Protein AF-A0A817HNU8-F1 (afdb_monomer_lite)

Sequence (118 aa):
MTDDIHRRVFIKNIPYEINDDALSEWCSSFGPITNCALKRDRFGNSRGFAFVTFATIDGHDNISQWKKQGYENLCCLRCIQPRDTNFNKKCICRVPKEKLEEGKVVECVHCGCRGCSG

pLDDT: mean 73.26, std 13.67, range [43.53, 92.19]

Secondary structure (DSSP, 8-state):
---HHHHEEEEES--TT--HHHHHHHHHTTS-EEEEEEEE-TTS-EEEEEEEEESSHHHHHHHHT--BTTBEEEEETTTTSTT--BTTBS-GGGS-GGGSPTT-----TTT--S-S--

Foldseek 3Di:
DPPQQLQKWKKALADQPDDQVNVQVVLCVLHAWPDKAFDADPVRTGPRMIMTGHPDSRSLVSVLLDDDDRIDDRDGPQLQDCVRDDPNHSHCLPPPVVNDDPPDQDADPRHRHSHSND

Structure (mmCIF, N/CA/C/O backbone):
data_AF-A0A817HNU8-F1
#
_entry.id   AF-A0A817HNU8-F1
#
loop_
_atom_site.group_PDB
_atom_site.id
_atom_site.type_symbol
_atom_site.label_atom_id
_atom_site.label_alt_id
_atom_site.label_comp_id
_atom_site.label_asym_id
_atom_site.label_entity_id
_atom_site.label_seq_id
_atom_site.pdbx_PDB_ins_code
_atom_site.Cartn_x
_atom_site.Cartn_y
_atom_site.Cartn_z
_atom_site.occupancy
_atom_site.B_iso_or_equiv
_atom_site.auth_seq_id
_atom_site.auth_comp_id
_atom_site.auth_asym_id
_atom_site.auth_atom_id
_atom_site.pdbx_PDB_model_num
ATOM 1 N N . MET A 1 1 ? -20.228 -2.121 -9.086 1.00 43.72 1 MET A N 1
ATOM 2 C CA . MET A 1 1 ? -18.812 -2.474 -9.339 1.00 43.72 1 MET A CA 1
ATOM 3 C C . MET A 1 1 ? -17.935 -1.560 -8.487 1.00 43.72 1 MET A C 1
ATOM 5 O O . MET A 1 1 ? -17.538 -0.505 -8.955 1.00 43.72 1 MET A O 1
ATOM 9 N N . THR A 1 2 ? -17.744 -1.876 -7.204 1.00 49.47 2 THR A N 1
ATOM 10 C CA . THR A 1 2 ? -17.082 -0.985 -6.219 1.00 49.47 2 THR A CA 1
ATOM 11 C C . THR A 1 2 ? -16.395 -1.780 -5.098 1.00 49.47 2 THR A C 1
ATOM 13 O O . THR A 1 2 ? -16.293 -1.303 -3.971 1.00 49.47 2 THR A O 1
ATOM 16 N N . ASP A 1 3 ? -15.956 -3.010 -5.376 1.00 58.78 3 ASP A N 1
ATOM 17 C CA . ASP A 1 3 ? -15.447 -3.927 -4.343 1.00 58.78 3 ASP A CA 1
ATOM 18 C C . ASP A 1 3 ? -13.915 -3.865 -4.180 1.00 58.78 3 ASP A C 1
ATOM 20 O O . ASP A 1 3 ? -13.363 -4.134 -3.116 1.00 58.78 3 ASP A O 1
ATOM 24 N N . ASP A 1 4 ? -13.204 -3.404 -5.210 1.00 66.44 4 ASP A N 1
ATOM 25 C CA . ASP A 1 4 ? -11.739 -3.363 -5.234 1.00 66.44 4 ASP A CA 1
ATOM 26 C C . ASP A 1 4 ? -11.149 -2.389 -4.208 1.00 66.44 4 ASP A C 1
ATOM 28 O O . ASP A 1 4 ? -9.995 -2.520 -3.823 1.00 66.44 4 ASP A O 1
ATOM 32 N N . ILE A 1 5 ? -11.926 -1.416 -3.725 1.00 68.12 5 ILE A N 1
ATOM 33 C CA . ILE A 1 5 ? -11.440 -0.403 -2.778 1.00 68.12 5 ILE A CA 1
ATOM 34 C C . ILE A 1 5 ? -11.138 -1.024 -1.406 1.00 68.12 5 ILE A C 1
ATOM 36 O O . ILE A 1 5 ? -10.196 -0.587 -0.750 1.00 68.12 5 ILE A O 1
ATOM 40 N N . HIS A 1 6 ? -11.907 -2.035 -0.982 1.00 71.12 6 HIS A N 1
ATOM 41 C CA . HIS A 1 6 ? -11.716 -2.709 0.311 1.00 71.12 6 HIS A CA 1
ATOM 42 C C . HIS A 1 6 ? -10.685 -3.840 0.246 1.00 71.12 6 HIS A C 1
ATOM 44 O O . HIS A 1 6 ? -10.171 -4.259 1.274 1.00 71.12 6 HIS A O 1
ATOM 50 N N . ARG A 1 7 ? -10.351 -4.310 -0.960 1.00 83.19 7 ARG A N 1
ATOM 51 C CA . ARG A 1 7 ? -9.317 -5.330 -1.186 1.00 83.19 7 ARG A CA 1
ATOM 52 C C . ARG A 1 7 ? -7.981 -4.740 -1.634 1.00 83.19 7 ARG A C 1
ATOM 54 O O . ARG A 1 7 ? -7.016 -5.473 -1.831 1.00 83.19 7 ARG A O 1
ATOM 61 N N . ARG A 1 8 ? -7.903 -3.418 -1.814 1.00 83.62 8 ARG A N 1
ATOM 62 C CA . ARG A 1 8 ? -6.720 -2.729 -2.334 1.00 83.62 8 ARG A CA 1
ATOM 63 C C . ARG A 1 8 ? -5.980 -1.959 -1.255 1.00 83.62 8 ARG A C 1
ATOM 65 O O . ARG A 1 8 ? -6.497 -0.998 -0.688 1.00 83.62 8 ARG A O 1
ATOM 72 N N . VAL A 1 9 ? -4.724 -2.336 -1.055 1.00 80.69 9 VAL A N 1
ATOM 73 C CA . VAL A 1 9 ? -3.795 -1.700 -0.129 1.00 80.69 9 VAL A CA 1
ATOM 74 C C . VAL A 1 9 ? -2.821 -0.796 -0.884 1.00 80.69 9 VAL A C 1
ATOM 76 O O . VAL A 1 9 ? -2.401 -1.069 -2.015 1.00 80.69 9 VAL A O 1
ATOM 79 N N . PHE A 1 10 ? -2.471 0.317 -0.254 1.00 82.94 10 PHE A N 1
ATOM 80 C CA . PHE A 1 10 ? -1.357 1.157 -0.663 1.00 82.94 10 PHE A CA 1
ATOM 81 C C . PHE A 1 10 ? -0.146 0.836 0.201 1.00 82.94 10 PHE A C 1
ATOM 83 O O . PHE A 1 10 ? -0.264 0.793 1.420 1.00 82.94 10 PHE A O 1
ATOM 90 N N . ILE A 1 11 ? 1.009 0.650 -0.427 1.00 82.25 11 ILE A N 1
ATOM 91 C CA . ILE A 1 11 ? 2.268 0.331 0.245 1.00 82.25 11 ILE A CA 1
ATOM 92 C C . ILE A 1 11 ? 3.256 1.444 -0.080 1.00 82.25 11 ILE A C 1
ATOM 94 O O . ILE A 1 11 ? 3.444 1.770 -1.253 1.00 82.25 11 ILE A O 1
ATOM 98 N N . LYS A 1 12 ? 3.883 2.046 0.931 1.00 80.19 12 LYS A N 1
ATOM 99 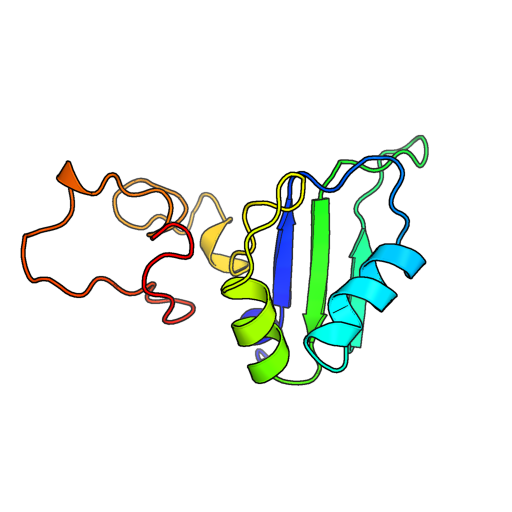C CA . LYS A 1 12 ? 4.864 3.126 0.768 1.00 80.19 12 LYS A CA 1
ATOM 100 C C . LYS A 1 12 ? 6.200 2.737 1.391 1.00 80.19 12 LYS A C 1
ATOM 102 O O . LYS A 1 12 ? 6.289 1.839 2.218 1.00 80.19 12 LYS A O 1
ATOM 107 N N . ASN A 1 13 ? 7.224 3.491 1.023 1.00 80.19 13 ASN A N 1
ATOM 108 C CA . ASN A 1 13 ? 8.590 3.338 1.492 1.00 80.19 13 ASN A CA 1
ATOM 109 C C . ASN A 1 13 ? 9.247 2.033 1.031 1.00 80.19 13 ASN A C 1
ATOM 111 O O . ASN A 1 13 ? 10.224 1.617 1.633 1.00 80.19 13 ASN A O 1
ATOM 115 N N . ILE A 1 14 ? 8.724 1.430 -0.045 1.00 84.62 14 ILE A N 1
ATOM 116 C CA . ILE A 1 14 ? 9.268 0.202 -0.630 1.00 84.62 14 ILE A CA 1
ATOM 117 C C . ILE A 1 14 ? 10.719 0.468 -1.064 1.00 84.62 14 ILE A C 1
ATOM 119 O O . ILE A 1 14 ? 10.954 1.480 -1.738 1.00 84.62 14 ILE A O 1
ATOM 123 N N . PRO A 1 15 ? 11.677 -0.416 -0.735 1.00 83.56 15 PRO A N 1
ATOM 124 C CA . PRO A 1 15 ? 13.064 -0.266 -1.150 1.00 83.56 15 PRO A CA 1
ATOM 125 C C . PRO A 1 15 ? 13.176 -0.221 -2.677 1.00 83.56 15 PRO A C 1
ATOM 127 O O . PRO A 1 15 ? 12.495 -0.965 -3.381 1.00 83.56 15 PRO A O 1
ATOM 130 N N . TYR A 1 16 ? 14.047 0.638 -3.209 1.00 85.12 16 TYR A N 1
ATOM 131 C CA . TYR A 1 16 ? 14.185 0.829 -4.660 1.00 85.12 16 TYR A CA 1
ATOM 132 C C . TYR A 1 16 ? 14.689 -0.417 -5.409 1.00 85.12 16 TYR A C 1
ATOM 134 O O . TYR A 1 16 ? 14.492 -0.513 -6.616 1.00 85.12 16 TYR A O 1
ATOM 142 N N . GLU A 1 17 ? 15.308 -1.358 -4.694 1.00 84.81 17 GLU A N 1
ATOM 143 C CA . GLU A 1 17 ? 15.755 -2.665 -5.196 1.00 84.81 17 GLU A CA 1
ATOM 144 C C . GLU A 1 17 ? 14.602 -3.643 -5.484 1.00 84.81 17 GLU A C 1
ATOM 146 O O . GLU A 1 17 ? 14.774 -4.600 -6.237 1.00 84.81 17 GLU A O 1
ATOM 151 N N . ILE A 1 18 ? 13.418 -3.406 -4.910 1.00 85.88 18 ILE A N 1
ATOM 152 C CA . ILE A 1 18 ? 12.267 -4.296 -5.051 1.00 85.88 18 ILE A CA 1
ATOM 153 C C . ILE A 1 18 ? 11.545 -4.013 -6.365 1.00 85.88 18 ILE A C 1
ATOM 155 O O . ILE A 1 18 ? 11.167 -2.879 -6.668 1.00 85.88 18 ILE A O 1
ATOM 159 N N . ASN A 1 19 ? 11.309 -5.083 -7.121 1.00 87.12 19 ASN A N 1
ATOM 160 C CA . ASN A 1 19 ? 10.545 -5.069 -8.361 1.00 87.12 19 ASN A CA 1
ATOM 161 C C . ASN A 1 19 ? 9.120 -5.593 -8.154 1.00 87.12 19 ASN A C 1
ATOM 163 O O . ASN A 1 19 ? 8.785 -6.123 -7.097 1.00 87.12 19 ASN A O 1
ATOM 167 N N . ASP A 1 20 ? 8.285 -5.447 -9.183 1.00 86.69 20 ASP A N 1
ATOM 168 C CA . ASP A 1 20 ? 6.883 -5.871 -9.180 1.00 86.69 20 ASP A CA 1
ATOM 169 C C . ASP A 1 20 ? 6.715 -7.355 -8.812 1.00 86.69 20 ASP A C 1
ATOM 171 O O . ASP A 1 20 ? 5.824 -7.686 -8.034 1.00 86.69 20 ASP A O 1
ATOM 175 N N . ASP A 1 21 ? 7.606 -8.217 -9.311 1.00 89.12 21 ASP A N 1
ATOM 176 C CA . ASP A 1 21 ? 7.608 -9.660 -9.047 1.00 89.12 21 ASP A CA 1
ATOM 177 C C . ASP A 1 21 ? 7.900 -9.976 -7.571 1.00 89.12 21 ASP A C 1
ATOM 179 O O . ASP A 1 21 ? 7.058 -10.546 -6.884 1.00 89.12 21 ASP A O 1
ATOM 183 N N . ALA A 1 22 ? 9.014 -9.463 -7.037 1.00 88.81 22 ALA A N 1
ATOM 184 C CA . ALA A 1 22 ? 9.375 -9.613 -5.625 1.00 88.81 22 ALA A CA 1
ATOM 185 C C . ALA A 1 22 ? 8.310 -9.030 -4.678 1.00 88.81 22 ALA A C 1
ATOM 187 O O . ALA A 1 22 ? 8.012 -9.603 -3.630 1.00 88.81 22 ALA A O 1
ATOM 188 N N . LEU A 1 23 ? 7.707 -7.894 -5.046 1.00 88.12 23 LEU A N 1
ATOM 189 C CA . LEU A 1 23 ? 6.613 -7.306 -4.279 1.00 88.12 23 LEU A CA 1
ATOM 190 C C . LEU A 1 23 ? 5.362 -8.191 -4.316 1.00 88.12 23 LEU A C 1
ATOM 192 O O . LEU A 1 23 ? 4.706 -8.354 -3.288 1.00 88.12 23 LEU A O 1
ATOM 196 N N . SER A 1 24 ? 5.023 -8.737 -5.486 1.00 89.81 24 SER A N 1
ATOM 197 C CA . SER A 1 24 ? 3.883 -9.633 -5.673 1.00 89.81 24 SER A CA 1
ATOM 198 C C . SER A 1 24 ? 4.073 -10.940 -4.908 1.00 89.81 24 SER A C 1
ATOM 200 O O . SER A 1 24 ? 3.156 -11.380 -4.221 1.00 89.81 24 SER A O 1
ATOM 202 N N . GLU A 1 25 ? 5.261 -11.538 -4.962 1.00 89.94 25 GLU A N 1
ATOM 203 C CA . GLU A 1 25 ? 5.594 -12.748 -4.210 1.00 89.94 25 GLU A CA 1
ATOM 204 C C . GLU A 1 25 ? 5.474 -12.505 -2.703 1.00 89.94 25 GLU A C 1
ATOM 206 O O . GLU A 1 25 ? 4.764 -13.231 -2.004 1.00 89.94 25 GLU A O 1
ATOM 211 N N . TRP A 1 26 ? 6.066 -11.413 -2.209 1.00 87.56 26 TRP A N 1
ATOM 212 C CA . TRP A 1 26 ? 5.960 -11.040 -0.801 1.00 87.56 26 TRP A CA 1
ATOM 213 C C . TRP A 1 26 ? 4.505 -10.802 -0.374 1.00 87.56 26 TRP A C 1
ATOM 215 O O . TRP A 1 26 ? 4.065 -11.318 0.654 1.00 87.56 26 TRP A O 1
ATOM 225 N N . CYS A 1 27 ? 3.728 -10.071 -1.177 1.00 87.88 27 CYS A N 1
ATOM 226 C CA . CYS A 1 27 ? 2.316 -9.831 -0.894 1.00 87.88 27 CYS A CA 1
ATOM 227 C C . CYS A 1 27 ? 1.486 -11.131 -0.954 1.00 87.88 27 CYS A C 1
ATOM 229 O O . CYS A 1 27 ? 0.512 -11.259 -0.216 1.00 87.88 27 CYS A O 1
ATOM 231 N N . SER A 1 28 ? 1.879 -12.111 -1.776 1.00 89.00 28 SER A N 1
ATOM 232 C CA . SER A 1 28 ? 1.146 -13.374 -1.945 1.00 89.00 28 SER A CA 1
ATOM 233 C C . SER A 1 28 ? 1.196 -14.241 -0.688 1.00 89.00 28 SER A C 1
ATOM 235 O O . SER A 1 28 ? 0.311 -15.065 -0.474 1.00 89.00 28 SER A O 1
ATOM 237 N N . SER A 1 29 ? 2.177 -13.998 0.188 1.00 88.81 29 SER A N 1
ATOM 238 C CA . SER A 1 29 ? 2.264 -14.603 1.521 1.00 88.81 29 SER A CA 1
ATOM 239 C C . SER A 1 29 ? 1.076 -14.238 2.427 1.00 88.81 29 SER A C 1
ATOM 241 O O . SER A 1 29 ? 0.713 -15.013 3.306 1.00 88.81 29 SER A O 1
ATOM 243 N N . PHE A 1 30 ? 0.443 -13.081 2.197 1.00 86.19 30 PHE A N 1
ATOM 244 C CA . PHE A 1 30 ? -0.715 -12.614 2.969 1.00 86.19 30 PHE A CA 1
ATOM 245 C C . PHE A 1 30 ? -2.052 -13.042 2.362 1.00 86.19 30 PHE A C 1
ATOM 247 O O . PHE A 1 30 ? -3.063 -13.065 3.062 1.00 86.19 30 PHE A O 1
ATOM 254 N N . GLY A 1 31 ? -2.073 -13.366 1.069 1.00 89.06 31 GLY A N 1
ATOM 255 C CA . GLY A 1 31 ? -3.255 -13.847 0.369 1.00 89.06 31 GLY A CA 1
ATOM 256 C C . GLY A 1 31 ? -3.139 -13.724 -1.152 1.00 89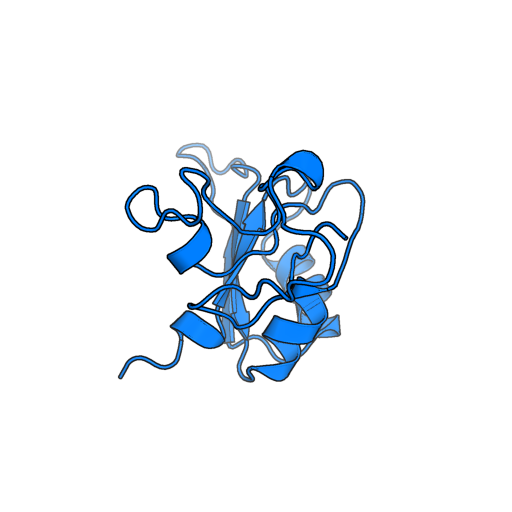.06 31 GLY A C 1
ATOM 257 O O . GLY A 1 31 ? -2.254 -13.034 -1.657 1.00 89.06 31 GLY A O 1
ATOM 258 N N . PRO A 1 32 ? -4.054 -14.359 -1.904 1.00 90.75 32 PRO A N 1
ATOM 259 C CA . PRO A 1 32 ? -4.052 -14.304 -3.362 1.00 90.75 32 PRO A CA 1
ATOM 260 C C . PRO A 1 32 ? -4.222 -12.864 -3.862 1.00 90.75 32 PRO A C 1
ATOM 262 O O . PRO A 1 32 ? -5.149 -12.160 -3.457 1.00 90.75 32 PRO A O 1
ATOM 265 N N . ILE A 1 33 ? -3.343 -12.434 -4.769 1.00 92.19 33 ILE A N 1
ATOM 266 C CA . ILE A 1 33 ? -3.344 -11.090 -5.358 1.00 92.19 33 ILE A CA 1
ATOM 267 C C . ILE A 1 33 ? -4.002 -11.133 -6.733 1.00 92.19 33 ILE A C 1
ATOM 269 O O . ILE A 1 33 ? -3.704 -11.994 -7.554 1.00 92.19 33 ILE A O 1
ATOM 273 N N . THR A 1 34 ? -4.873 -10.169 -7.010 1.00 90.94 34 THR A N 1
ATOM 274 C CA . THR A 1 34 ? -5.467 -9.965 -8.339 1.00 90.94 34 THR A CA 1
ATOM 275 C C . THR A 1 34 ? -4.683 -8.948 -9.161 1.00 90.94 34 THR A C 1
ATOM 277 O O . THR A 1 34 ? -4.629 -9.049 -10.381 1.00 90.94 34 THR A O 1
ATOM 280 N N . ASN A 1 35 ? -4.090 -7.942 -8.514 1.00 89.38 35 ASN A N 1
ATOM 281 C CA . ASN A 1 35 ? -3.313 -6.920 -9.205 1.00 89.38 35 ASN A CA 1
ATOM 282 C C . ASN A 1 35 ? -2.195 -6.364 -8.316 1.00 89.38 35 ASN A C 1
ATOM 284 O O . ASN A 1 35 ? -2.455 -5.979 -7.178 1.00 89.38 35 ASN A O 1
ATOM 288 N N . CYS A 1 36 ? -0.983 -6.243 -8.847 1.00 89.56 36 CYS A N 1
ATOM 289 C CA . CYS A 1 36 ? 0.153 -5.598 -8.193 1.00 89.56 36 CYS A CA 1
ATOM 290 C C . CYS A 1 36 ? 0.711 -4.532 -9.138 1.00 89.56 36 CYS A C 1
ATOM 292 O O . CYS A 1 36 ? 0.991 -4.815 -10.298 1.00 89.56 36 CYS A O 1
ATOM 294 N N . ALA A 1 37 ? 0.837 -3.294 -8.663 1.00 88.75 37 ALA A N 1
ATOM 295 C CA . ALA A 1 37 ? 1.338 -2.190 -9.471 1.00 88.75 37 ALA A CA 1
ATOM 296 C C . ALA A 1 37 ? 2.341 -1.346 -8.680 1.00 88.75 37 ALA A C 1
ATOM 298 O O . ALA A 1 37 ? 1.940 -0.422 -7.955 1.00 88.75 37 ALA A O 1
ATOM 299 N N . LEU A 1 38 ? 3.638 -1.620 -8.857 1.00 90.31 38 LEU A N 1
ATOM 300 C CA . LEU A 1 38 ? 4.706 -0.753 -8.368 1.00 90.31 38 LEU A CA 1
ATOM 301 C C . LEU A 1 38 ? 4.743 0.512 -9.226 1.00 90.31 38 LEU A C 1
ATOM 303 O O . LEU A 1 38 ? 4.761 0.468 -10.458 1.00 90.31 38 LEU A O 1
ATOM 307 N N . LYS A 1 39 ? 4.719 1.684 -8.593 1.00 89.94 39 LYS A N 1
ATOM 308 C CA . LYS A 1 39 ? 4.796 2.937 -9.341 1.00 89.94 39 LYS A CA 1
ATOM 309 C C . LYS A 1 39 ? 6.244 3.284 -9.618 1.00 89.94 39 LYS A C 1
ATOM 311 O O . LYS A 1 39 ? 7.048 3.412 -8.700 1.00 89.94 39 LYS A O 1
ATOM 316 N N . ARG A 1 40 ? 6.538 3.473 -10.900 1.00 90.00 40 ARG A N 1
ATOM 317 C CA . ARG A 1 40 ? 7.847 3.850 -11.426 1.00 90.00 40 ARG A CA 1
ATOM 318 C C . ARG A 1 40 ? 7.796 5.263 -12.008 1.00 90.00 40 ARG A C 1
ATOM 320 O O . ARG A 1 40 ? 6.724 5.769 -12.343 1.00 90.00 40 ARG A O 1
ATOM 327 N N . ASP A 1 41 ? 8.942 5.923 -12.038 1.00 87.50 41 ASP A N 1
ATOM 328 C CA . ASP A 1 41 ? 9.132 7.222 -12.675 1.00 87.50 41 ASP A CA 1
ATOM 329 C C . ASP A 1 41 ? 9.309 7.069 -14.201 1.00 87.50 41 ASP A C 1
ATOM 331 O O . ASP A 1 41 ? 9.413 5.953 -14.712 1.00 87.50 41 ASP A O 1
ATOM 335 N N . ARG A 1 42 ? 9.382 8.180 -14.944 1.00 88.50 42 ARG A N 1
ATOM 336 C CA . ARG A 1 42 ? 9.628 8.205 -16.403 1.00 88.50 42 ARG A CA 1
ATOM 337 C C . ARG A 1 42 ? 10.933 7.516 -16.820 1.00 88.50 42 ARG A C 1
ATOM 339 O O . ARG A 1 42 ? 11.059 7.114 -17.969 1.00 88.50 42 ARG A O 1
ATOM 346 N N . PHE A 1 43 ? 11.881 7.372 -15.898 1.00 85.62 43 PHE A N 1
ATOM 347 C CA . PHE A 1 43 ? 13.142 6.656 -16.111 1.00 85.62 43 PHE A CA 1
ATOM 348 C C . PHE A 1 43 ? 13.088 5.167 -15.713 1.00 85.62 43 PHE A C 1
ATOM 350 O O . PHE A 1 43 ? 14.117 4.505 -15.713 1.00 85.62 43 PHE A O 1
ATOM 357 N N . GLY A 1 44 ? 11.922 4.634 -15.323 1.00 82.69 44 GLY A N 1
ATOM 358 C CA . GLY A 1 44 ? 11.756 3.232 -14.903 1.00 82.69 44 GLY A CA 1
ATOM 359 C C . GLY A 1 44 ? 12.141 2.936 -13.445 1.00 82.69 44 GLY A C 1
ATOM 360 O O . GLY A 1 44 ? 11.881 1.837 -12.945 1.00 82.69 44 GLY A O 1
ATOM 361 N N . ASN A 1 45 ? 12.690 3.925 -12.735 1.00 84.69 45 ASN A N 1
ATOM 362 C CA . ASN A 1 45 ? 13.056 3.820 -11.322 1.00 84.69 45 ASN A CA 1
ATOM 363 C C . ASN A 1 45 ? 11.816 3.713 -10.431 1.00 84.69 45 ASN A C 1
ATOM 365 O O . ASN A 1 45 ? 10.847 4.447 -10.634 1.00 84.69 45 ASN A O 1
ATOM 369 N N . SER A 1 46 ? 11.848 2.840 -9.422 1.00 86.69 46 SER A N 1
ATOM 370 C CA . SER A 1 46 ? 10.771 2.745 -8.430 1.00 86.69 46 SER A CA 1
ATOM 371 C C . SER A 1 46 ? 10.572 4.094 -7.732 1.00 86.69 46 SER A C 1
ATOM 373 O O . SER A 1 46 ? 11.530 4.782 -7.397 1.00 86.69 46 SER A O 1
ATOM 375 N N . ARG A 1 47 ? 9.320 4.496 -7.504 1.00 85.31 47 ARG A N 1
ATOM 376 C CA . ARG A 1 47 ? 8.979 5.687 -6.706 1.00 85.31 47 ARG A CA 1
ATOM 377 C C . ARG A 1 47 ? 8.850 5.364 -5.215 1.00 85.31 47 ARG A C 1
ATOM 379 O O . ARG A 1 47 ? 8.432 6.225 -4.443 1.00 85.31 47 ARG A O 1
ATOM 386 N N . GLY A 1 48 ? 9.144 4.122 -4.825 1.00 84.75 48 GLY A N 1
ATOM 387 C CA . GLY A 1 48 ? 9.041 3.646 -3.448 1.00 84.75 48 GLY A CA 1
ATOM 388 C C . GLY A 1 48 ? 7.601 3.482 -2.961 1.00 84.75 48 GLY A C 1
ATOM 389 O O . GLY A 1 48 ? 7.343 3.549 -1.759 1.00 84.75 48 GLY A O 1
ATOM 390 N N . PHE A 1 49 ? 6.634 3.316 -3.870 1.00 87.25 49 PHE A N 1
ATOM 391 C CA . PHE A 1 49 ? 5.256 3.000 -3.502 1.00 87.25 49 PHE A CA 1
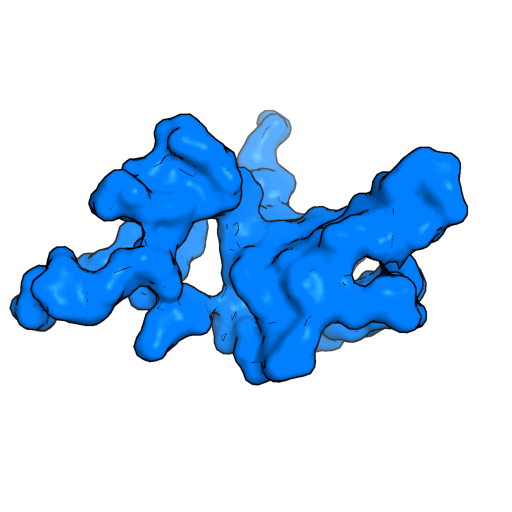ATOM 392 C C . PHE A 1 49 ? 4.548 2.138 -4.545 1.00 87.25 49 PHE A C 1
ATOM 394 O O . PHE A 1 49 ? 4.839 2.208 -5.740 1.00 87.25 49 PHE A O 1
ATOM 401 N N . ALA A 1 50 ? 3.578 1.357 -4.084 1.00 89.00 50 ALA A N 1
ATOM 402 C CA . ALA A 1 50 ? 2.815 0.432 -4.900 1.00 89.00 50 ALA A CA 1
ATOM 403 C C . ALA A 1 50 ? 1.348 0.384 -4.485 1.00 89.00 50 ALA A C 1
ATOM 405 O O . ALA A 1 50 ? 0.969 0.762 -3.374 1.00 89.00 50 ALA A O 1
ATOM 406 N N . PHE A 1 51 ? 0.528 -0.121 -5.398 1.00 88.44 51 PHE A N 1
ATOM 407 C CA . PHE A 1 51 ? -0.854 -0.475 -5.127 1.00 88.44 51 PHE A CA 1
ATOM 408 C C . PHE A 1 51 ? -1.049 -1.961 -5.374 1.00 88.44 51 PHE A C 1
ATOM 410 O O . PHE A 1 51 ? -0.806 -2.426 -6.485 1.00 88.44 51 PHE A O 1
ATOM 417 N N . VAL A 1 52 ? -1.536 -2.672 -4.364 1.00 88.75 52 VAL A N 1
ATOM 418 C CA . VAL A 1 52 ? -1.766 -4.116 -4.435 1.00 88.75 52 VAL A CA 1
ATOM 419 C C . VAL A 1 52 ? -3.231 -4.389 -4.137 1.00 88.75 52 VAL A C 1
ATOM 421 O O . VAL A 1 52 ? -3.778 -3.848 -3.184 1.00 88.75 52 VAL A O 1
ATOM 424 N N . THR A 1 53 ? -3.887 -5.167 -4.989 1.00 88.62 53 THR A N 1
ATOM 425 C CA . THR A 1 53 ? -5.294 -5.559 -4.869 1.00 88.62 53 THR A CA 1
ATOM 426 C C . THR A 1 53 ? -5.355 -7.052 -4.639 1.00 88.62 53 THR A C 1
ATOM 428 O O . THR A 1 53 ? -4.943 -7.822 -5.505 1.00 88.62 53 THR A O 1
ATOM 431 N N . PHE A 1 54 ? -5.873 -7.450 -3.489 1.00 89.69 54 PHE A N 1
ATOM 432 C CA . PHE A 1 54 ? -6.084 -8.841 -3.133 1.00 89.69 54 PHE A CA 1
ATOM 433 C C . PHE A 1 54 ? -7.375 -9.373 -3.757 1.00 89.69 54 PHE A C 1
ATOM 435 O O . PHE A 1 54 ? -8.321 -8.628 -4.014 1.00 89.69 54 PHE A O 1
ATOM 442 N N . ALA A 1 55 ? -7.432 -10.681 -3.985 1.00 89.69 55 ALA A N 1
ATOM 443 C CA . ALA A 1 55 ? -8.657 -11.349 -4.399 1.00 89.69 55 ALA A CA 1
ATOM 444 C C . ALA A 1 55 ? -9.682 -11.366 -3.254 1.00 89.69 55 ALA A C 1
ATOM 446 O O . ALA A 1 55 ? -10.882 -11.271 -3.503 1.00 89.69 55 ALA A O 1
ATOM 447 N N . THR A 1 56 ? -9.203 -11.396 -2.008 1.00 85.94 56 THR A N 1
ATOM 448 C CA . THR A 1 56 ? -9.999 -11.485 -0.776 1.00 85.94 56 THR A CA 1
ATOM 449 C C . THR A 1 56 ? -9.707 -10.324 0.171 1.00 85.94 56 THR A C 1
ATOM 451 O O . THR A 1 56 ? -8.575 -9.846 0.226 1.00 85.94 56 THR A O 1
ATOM 454 N N . ILE A 1 57 ? -10.692 -9.926 0.981 1.00 81.50 57 ILE A N 1
ATOM 455 C CA . ILE A 1 57 ? -10.500 -8.920 2.042 1.00 81.50 57 ILE A CA 1
ATOM 456 C C . ILE A 1 57 ? -9.523 -9.386 3.134 1.00 81.50 57 ILE A C 1
ATOM 458 O O . ILE A 1 57 ? -8.820 -8.562 3.707 1.00 81.50 57 ILE A O 1
ATOM 462 N N . ASP A 1 58 ? -9.424 -10.698 3.356 1.00 83.56 58 ASP A N 1
ATOM 463 C CA . ASP A 1 58 ? -8.528 -11.303 4.347 1.00 83.56 58 ASP A CA 1
ATOM 464 C C . ASP A 1 58 ? -7.057 -10.946 4.082 1.00 83.56 58 ASP A C 1
ATOM 466 O O . ASP A 1 58 ? -6.382 -10.386 4.939 1.00 83.56 58 ASP A O 1
ATOM 470 N N . GLY A 1 59 ? -6.597 -11.109 2.835 1.00 82.56 59 GLY A N 1
ATOM 471 C CA . GLY A 1 59 ? -5.245 -10.703 2.439 1.00 82.56 59 GLY A CA 1
ATOM 472 C C . GLY A 1 59 ? -4.963 -9.208 2.616 1.00 82.56 59 GLY A C 1
ATOM 473 O O . GLY A 1 59 ? -3.851 -8.834 2.988 1.00 82.56 59 GLY A O 1
ATOM 474 N N . HIS A 1 60 ? -5.977 -8.354 2.434 1.00 81.44 60 HIS A N 1
ATOM 475 C CA . HIS A 1 60 ? -5.868 -6.933 2.765 1.00 81.44 60 HIS A CA 1
ATOM 476 C C . HIS A 1 60 ? -5.738 -6.704 4.283 1.00 81.44 60 HIS A C 1
ATOM 478 O O . HIS A 1 60 ? -4.947 -5.851 4.689 1.00 81.44 60 HIS A O 1
ATOM 484 N N . ASP A 1 61 ? -6.489 -7.417 5.127 1.00 76.50 61 ASP A N 1
ATOM 485 C CA . ASP A 1 61 ? -6.396 -7.275 6.588 1.00 76.50 61 ASP A CA 1
ATOM 486 C C . ASP A 1 61 ? -5.034 -7.757 7.109 1.00 76.50 61 ASP A C 1
ATOM 488 O O . ASP A 1 61 ? -4.327 -7.001 7.779 1.00 76.50 61 ASP A O 1
ATOM 492 N N . ASN A 1 62 ? -4.600 -8.943 6.673 1.00 82.50 62 ASN A N 1
ATOM 493 C CA . ASN A 1 62 ? -3.330 -9.559 7.062 1.00 82.50 62 ASN A CA 1
ATOM 494 C C . ASN A 1 62 ? -2.132 -8.645 6.774 1.00 82.50 62 ASN A C 1
ATOM 496 O O . ASN A 1 62 ? -1.285 -8.419 7.641 1.00 82.50 62 ASN A O 1
ATOM 500 N N . ILE A 1 63 ? -2.064 -8.070 5.567 1.00 79.44 63 ILE A N 1
ATOM 501 C CA . ILE A 1 63 ? -0.973 -7.153 5.217 1.00 79.44 63 ILE A CA 1
ATOM 502 C C . ILE A 1 63 ? -1.103 -5.809 5.946 1.00 79.44 63 ILE A C 1
ATOM 504 O O . ILE A 1 63 ? -0.095 -5.206 6.301 1.00 79.44 63 ILE A O 1
ATOM 508 N N . SER A 1 64 ? -2.321 -5.334 6.221 1.00 71.12 64 SER A N 1
ATOM 509 C CA . SER A 1 64 ? -2.547 -4.056 6.916 1.00 71.12 64 SER A CA 1
ATOM 510 C C . SER A 1 64 ? -2.080 -4.075 8.373 1.00 71.12 64 SER A C 1
ATOM 512 O O . SER A 1 64 ? -1.761 -3.023 8.932 1.00 71.12 64 SER A O 1
ATOM 514 N N . GLN A 1 65 ? -2.019 -5.257 8.987 1.00 68.81 65 GLN A N 1
ATOM 515 C CA . GLN A 1 65 ? -1.503 -5.455 10.342 1.00 68.81 65 GLN A CA 1
ATOM 516 C C . GLN A 1 65 ? 0.030 -5.547 10.396 1.00 68.81 65 GLN A C 1
ATOM 518 O O . GLN A 1 65 ? 0.626 -5.458 11.474 1.00 68.81 65 GLN A O 1
ATOM 523 N N . TRP A 1 66 ? 0.689 -5.717 9.249 1.00 67.38 66 TRP A N 1
ATOM 524 C CA . TRP A 1 66 ? 2.107 -6.027 9.198 1.00 67.38 66 TRP A CA 1
ATOM 525 C C . TRP A 1 66 ? 3.005 -4.791 9.349 1.00 67.38 66 TRP A C 1
ATOM 527 O O . TRP A 1 66 ? 2.716 -3.706 8.8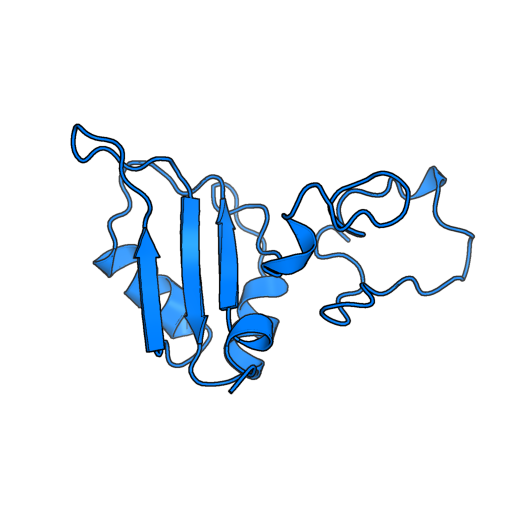43 1.00 67.38 66 TRP A O 1
ATOM 537 N N . LYS A 1 67 ? 4.135 -4.959 10.048 1.00 61.16 67 LYS A N 1
ATOM 538 C CA . LYS A 1 67 ? 5.114 -3.897 10.331 1.00 61.16 67 LYS A CA 1
ATOM 539 C C . LYS A 1 67 ? 6.536 -4.408 10.091 1.00 61.16 67 LYS A C 1
ATOM 541 O O . LYS A 1 67 ? 7.069 -5.140 10.920 1.00 61.16 67 LYS A O 1
ATOM 546 N N . LYS A 1 68 ? 7.185 -3.979 9.006 1.00 57.44 68 LYS A N 1
ATOM 547 C CA . LYS A 1 68 ? 8.634 -4.163 8.802 1.00 57.44 68 LYS A CA 1
ATOM 548 C C . LYS A 1 68 ? 9.274 -2.854 8.391 1.00 57.44 68 LYS A C 1
ATOM 550 O O . LYS A 1 68 ? 8.709 -2.069 7.632 1.00 57.44 68 LYS A O 1
ATOM 555 N N . GLN A 1 69 ? 10.489 -2.643 8.872 1.00 55.88 69 GLN A N 1
ATOM 556 C CA . GLN A 1 69 ? 11.321 -1.530 8.446 1.00 55.88 69 GLN A CA 1
ATOM 557 C C . GLN A 1 69 ? 11.555 -1.606 6.926 1.00 55.88 69 GLN A C 1
ATOM 559 O O . GLN A 1 69 ? 11.933 -2.657 6.408 1.00 55.88 69 GLN A O 1
ATOM 564 N N . GLY A 1 70 ? 11.270 -0.513 6.213 1.00 57.97 70 GLY A N 1
ATOM 565 C CA . GLY A 1 70 ? 11.296 -0.463 4.744 1.00 57.97 70 GLY A CA 1
ATOM 566 C C . GLY A 1 70 ? 9.967 -0.802 4.052 1.00 57.97 70 GLY A C 1
ATOM 567 O O . GLY A 1 70 ? 9.905 -0.784 2.836 1.00 57.97 70 GLY A O 1
ATOM 568 N N . TYR A 1 71 ? 8.888 -1.093 4.781 1.00 56.59 71 TYR A N 1
ATOM 569 C CA . TYR A 1 71 ? 7.542 -1.241 4.214 1.00 56.59 71 TYR A CA 1
ATOM 570 C C . TYR A 1 71 ? 6.546 -0.562 5.155 1.00 56.59 71 TYR A C 1
ATOM 572 O O . TYR A 1 71 ? 6.177 -1.097 6.198 1.00 56.59 71 TYR A O 1
ATOM 580 N N . GLU A 1 72 ? 6.132 0.657 4.814 1.00 64.62 72 GLU A N 1
ATOM 581 C CA . GLU A 1 72 ? 5.355 1.527 5.698 1.00 64.62 72 GLU A CA 1
ATOM 582 C C . GLU A 1 72 ? 4.075 2.045 5.029 1.00 64.62 72 GLU A C 1
ATOM 584 O O . GLU A 1 72 ? 3.956 2.126 3.810 1.00 64.62 72 GLU A O 1
ATOM 589 N N . ASN A 1 73 ? 3.124 2.525 5.836 1.00 62.72 73 ASN A N 1
ATOM 590 C CA . ASN A 1 73 ? 1.870 3.139 5.371 1.00 62.72 73 ASN A CA 1
ATOM 591 C C . ASN A 1 73 ? 0.976 2.199 4.546 1.00 62.72 73 ASN A C 1
ATOM 593 O O . ASN A 1 73 ? 0.365 2.644 3.576 1.00 62.72 73 ASN A O 1
ATOM 597 N N . LEU A 1 74 ? 0.890 0.942 4.985 1.00 63.12 74 LEU A N 1
ATOM 598 C CA . LEU A 1 74 ? -0.062 -0.076 4.541 1.00 63.12 74 LEU A CA 1
ATOM 599 C C . LEU A 1 74 ? -1.473 0.382 4.913 1.00 63.12 74 LEU A C 1
ATOM 601 O O . LEU A 1 74 ? -1.969 0.129 6.008 1.00 63.12 74 LEU A O 1
ATOM 605 N N . CYS A 1 75 ? -2.058 1.215 4.060 1.00 63.97 75 CYS A N 1
ATOM 606 C CA . CYS A 1 75 ? -3.311 1.891 4.353 1.00 63.97 75 CYS A CA 1
ATOM 607 C C . CYS A 1 75 ? -4.281 1.770 3.187 1.00 63.97 75 CYS A C 1
ATOM 609 O O . CYS A 1 75 ? -3.886 1.604 2.029 1.00 63.97 75 CYS A O 1
ATOM 611 N N . CYS A 1 76 ? -5.565 1.887 3.504 1.00 65.31 76 CYS A N 1
ATOM 612 C CA . CYS A 1 76 ? -6.622 1.838 2.517 1.00 65.31 76 CYS A CA 1
ATOM 613 C C . CYS A 1 76 ? -6.483 2.988 1.507 1.00 65.31 76 CYS A C 1
ATOM 615 O O . CYS A 1 76 ? -6.050 4.093 1.844 1.00 65.31 76 CYS A O 1
ATOM 617 N N . LEU A 1 77 ? -6.905 2.766 0.263 1.00 67.75 77 LEU A N 1
ATOM 618 C CA . LEU A 1 77 ? -6.822 3.781 -0.794 1.00 67.75 77 LEU A CA 1
ATOM 619 C C . LEU A 1 77 ? -7.560 5.086 -0.465 1.00 67.75 77 LEU A C 1
ATOM 621 O O . LEU A 1 77 ? 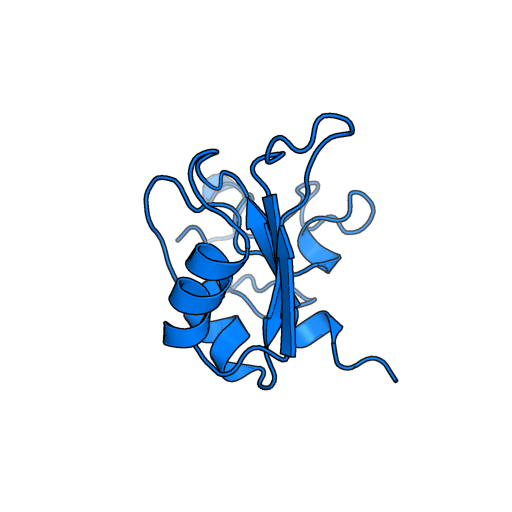-7.146 6.141 -0.938 1.00 67.75 77 LEU A O 1
ATOM 625 N N . ARG A 1 78 ? -8.641 5.029 0.326 1.00 66.75 78 ARG A N 1
ATOM 626 C CA . ARG A 1 78 ? -9.359 6.232 0.785 1.00 66.75 78 ARG A CA 1
ATOM 627 C C . ARG A 1 78 ? -8.548 6.998 1.828 1.00 66.75 78 ARG A C 1
ATOM 629 O O . ARG A 1 78 ? -8.415 8.204 1.737 1.00 66.75 78 ARG A O 1
ATOM 636 N N . CYS A 1 79 ? -7.885 6.284 2.730 1.00 62.06 79 CYS A N 1
ATOM 637 C CA . CYS A 1 79 ? -7.092 6.823 3.830 1.00 62.06 79 CYS A CA 1
ATOM 638 C C . CYS A 1 79 ? -5.840 7.610 3.378 1.00 62.06 79 CYS A C 1
ATOM 640 O O . CYS A 1 79 ? -5.191 8.287 4.168 1.00 62.06 79 CYS A O 1
ATOM 642 N N . ILE A 1 80 ? -5.419 7.499 2.118 1.00 63.31 80 ILE A N 1
ATOM 643 C CA . ILE A 1 80 ? -4.294 8.291 1.593 1.00 63.31 80 ILE A CA 1
ATOM 644 C C . ILE A 1 80 ? -4.748 9.519 0.806 1.00 63.31 80 ILE A C 1
ATOM 646 O O . ILE A 1 80 ? -3.912 10.359 0.454 1.00 63.31 80 ILE A O 1
ATOM 650 N N . GLN A 1 81 ? -6.043 9.626 0.502 1.00 64.69 81 GLN A N 1
ATOM 651 C CA . GLN A 1 81 ? -6.557 10.721 -0.302 1.00 64.69 81 GLN A CA 1
ATOM 652 C C . GLN A 1 81 ? -6.614 11.992 0.547 1.00 64.69 81 GLN A C 1
ATOM 654 O O . GLN A 1 81 ? -7.150 11.980 1.649 1.00 64.69 81 GLN A O 1
ATOM 659 N N . PRO A 1 82 ? -6.076 13.120 0.053 1.00 60.34 82 PRO A N 1
ATOM 660 C CA . PRO A 1 82 ? -6.027 14.364 0.819 1.00 60.34 82 PRO A CA 1
ATOM 661 C C . PRO A 1 82 ? -7.413 14.947 1.129 1.00 60.34 82 PRO A C 1
ATOM 663 O O . PRO A 1 82 ? -7.514 15.788 2.015 1.00 60.34 82 PRO A O 1
ATOM 666 N N . ARG A 1 83 ? -8.460 14.503 0.419 1.00 62.34 83 ARG A N 1
ATOM 667 C CA . ARG A 1 83 ? -9.860 14.879 0.663 1.00 62.34 83 ARG A CA 1
ATOM 668 C C . ARG A 1 83 ? -10.514 14.099 1.809 1.00 62.34 83 ARG A C 1
ATOM 670 O O . ARG A 1 83 ? -11.496 14.563 2.368 1.00 62.34 83 ARG A O 1
ATOM 677 N N . ASP A 1 84 ? -9.979 12.926 2.133 1.00 60.28 84 ASP A N 1
ATOM 678 C CA . ASP A 1 84 ? -10.532 12.002 3.116 1.00 60.28 84 ASP A CA 1
ATOM 679 C C . ASP A 1 84 ? -9.660 12.110 4.380 1.00 60.28 84 ASP A C 1
ATOM 681 O O . ASP A 1 84 ? -8.680 11.387 4.560 1.00 60.28 84 ASP A O 1
ATOM 685 N N . THR A 1 85 ? -9.949 13.102 5.230 1.00 56.03 85 THR A N 1
ATOM 686 C CA . THR A 1 85 ? -9.204 13.328 6.479 1.00 56.03 85 THR A CA 1
ATOM 687 C C . THR A 1 85 ? -10.004 12.866 7.687 1.00 56.03 85 THR A C 1
ATOM 689 O O . THR A 1 85 ? -11.104 13.359 7.919 1.00 56.03 85 THR A O 1
ATOM 692 N N . ASN A 1 86 ? -9.412 12.012 8.521 1.00 54.44 86 ASN A N 1
ATOM 693 C CA . ASN A 1 86 ? -9.879 11.785 9.888 1.00 54.44 86 ASN A CA 1
ATOM 694 C C . ASN A 1 86 ? -9.039 12.650 10.839 1.00 54.44 86 ASN A C 1
ATOM 696 O O . ASN A 1 86 ? -7.810 12.584 10.819 1.00 54.44 86 ASN A O 1
ATOM 700 N N . PHE A 1 87 ? -9.682 13.487 11.660 1.00 52.53 87 PHE A N 1
ATOM 701 C CA . PHE A 1 87 ? -9.006 14.376 12.625 1.00 52.53 87 PHE A CA 1
ATOM 702 C C . PHE A 1 87 ? -7.929 15.299 12.006 1.00 52.53 87 PHE A C 1
ATOM 704 O O . PHE A 1 87 ? -6.839 15.458 12.563 1.00 52.53 87 PHE A O 1
ATOM 711 N N . ASN A 1 88 ? -8.187 15.893 10.831 1.00 55.41 88 ASN A N 1
ATOM 712 C CA . ASN A 1 88 ? -7.208 16.707 10.082 1.00 55.41 88 ASN A CA 1
ATOM 713 C C . ASN A 1 88 ? -5.881 15.970 9.771 1.00 55.41 88 ASN A C 1
ATOM 715 O O . ASN A 1 88 ? -4.839 16.593 9.540 1.00 55.41 88 ASN A O 1
ATOM 719 N N . LYS A 1 89 ? -5.897 14.631 9.762 1.00 54.16 89 LYS A N 1
ATOM 720 C CA . LYS A 1 89 ? -4.782 13.760 9.375 1.00 54.16 89 LYS A CA 1
ATOM 721 C C . LYS A 1 89 ? -5.281 12.695 8.391 1.00 54.16 89 LYS A C 1
ATOM 723 O O . LYS A 1 89 ? -6.462 12.375 8.327 1.00 54.16 89 LYS A O 1
ATOM 728 N N . LYS A 1 90 ? -4.365 12.162 7.580 1.00 51.81 90 LYS A N 1
ATOM 729 C CA . LYS A 1 90 ? -4.701 11.240 6.477 1.00 51.81 90 LYS A CA 1
ATOM 730 C C . LYS A 1 90 ? -5.265 9.899 6.988 1.00 51.81 90 LYS A C 1
ATOM 732 O O . LYS A 1 90 ? -6.169 9.338 6.399 1.00 51.81 90 LYS A O 1
ATOM 737 N N . CYS A 1 91 ? -4.808 9.412 8.142 1.00 56.62 91 CYS A N 1
ATOM 738 C CA . CYS A 1 91 ? -5.198 8.108 8.687 1.00 56.62 91 CYS A CA 1
ATOM 739 C C . CYS A 1 91 ? -5.298 8.161 10.215 1.00 56.62 91 CYS A C 1
ATOM 741 O O . CYS A 1 91 ? -4.513 8.875 10.841 1.00 56.62 91 CYS A O 1
ATOM 743 N N . ILE A 1 92 ? -6.180 7.345 10.812 1.00 57.44 92 ILE A N 1
ATOM 744 C CA . ILE A 1 92 ? -6.246 7.143 12.272 1.00 57.44 92 ILE A CA 1
ATOM 745 C C . ILE A 1 92 ? -4.890 6.700 12.851 1.00 57.44 92 ILE A C 1
ATOM 747 O O . ILE A 1 92 ? -4.467 7.173 13.896 1.00 57.44 92 ILE A O 1
ATOM 751 N N . CYS A 1 93 ? -4.120 5.929 12.079 1.00 54.09 93 CYS A N 1
ATOM 752 C CA . CYS A 1 93 ? -2.735 5.539 12.358 1.00 54.09 93 CYS A CA 1
ATOM 753 C C . CYS A 1 93 ? -1.715 6.699 12.430 1.00 54.09 93 CYS A C 1
ATOM 755 O O . CYS A 1 93 ? -0.541 6.478 12.725 1.00 54.09 93 CYS A O 1
ATOM 757 N N . ARG A 1 94 ? -2.120 7.931 12.102 1.00 53.78 94 ARG A N 1
ATOM 758 C CA . ARG A 1 94 ? -1.307 9.158 12.184 1.00 53.78 94 ARG A CA 1
ATOM 759 C C . ARG A 1 94 ? -1.923 10.196 13.133 1.00 53.78 94 ARG A C 1
ATOM 761 O O . ARG A 1 94 ? -1.442 11.331 13.169 1.00 53.78 94 ARG A O 1
ATOM 768 N N . VAL A 1 95 ? -2.979 9.834 13.865 1.00 57.34 95 VAL A N 1
ATOM 769 C CA . VAL A 1 95 ? -3.527 10.651 14.951 1.00 57.34 95 VAL A CA 1
ATOM 770 C C . VAL A 1 95 ? -2.671 10.381 16.193 1.00 57.34 95 VAL A C 1
ATOM 772 O O . VAL A 1 95 ? -2.556 9.225 16.594 1.00 57.34 95 VAL A O 1
ATOM 775 N N . PRO A 1 96 ? -2.013 11.401 16.777 1.00 58.31 96 PRO A N 1
ATOM 776 C CA . PRO A 1 96 ? -1.259 11.230 18.017 1.00 58.31 96 PRO A CA 1
ATOM 777 C C . PRO A 1 96 ? -2.169 10.665 19.109 1.00 58.31 96 PRO A C 1
ATOM 779 O O . PRO A 1 96 ? -3.303 11.129 19.232 1.00 58.31 96 PRO A O 1
ATOM 782 N N . LYS A 1 97 ? -1.675 9.717 19.917 1.00 61.72 97 LYS A N 1
ATOM 783 C CA . LYS A 1 97 ? -2.451 9.125 21.026 1.00 61.72 97 LYS A CA 1
ATOM 784 C C . LYS A 1 97 ? -2.992 10.180 21.991 1.00 61.72 97 LYS A C 1
ATOM 786 O O . LYS A 1 97 ? -4.097 10.036 22.479 1.00 61.72 97 LYS A O 1
ATOM 791 N N . GLU A 1 98 ? -2.261 11.277 22.169 1.00 66.12 98 GLU A N 1
ATOM 792 C CA . GLU A 1 98 ? -2.648 12.445 22.976 1.00 66.12 98 GLU A CA 1
ATOM 793 C C . GLU A 1 98 ? -3.937 13.132 22.490 1.00 66.12 98 GLU A C 1
ATOM 795 O O . GLU A 1 98 ? -4.562 13.883 23.231 1.00 66.12 98 GLU A O 1
ATOM 800 N N . LYS A 1 99 ? -4.329 12.910 21.228 1.00 63.97 99 LYS A N 1
ATOM 801 C CA . LYS A 1 99 ? -5.579 13.415 20.643 1.00 63.97 99 LYS A CA 1
ATOM 802 C C . LYS A 1 99 ? -6.710 12.385 20.665 1.00 63.97 99 LYS A C 1
ATOM 804 O O . LYS A 1 99 ? -7.797 12.693 20.178 1.00 63.97 99 LYS A O 1
ATOM 809 N N . LEU A 1 100 ? -6.453 11.172 21.152 1.00 66.19 100 LEU A N 1
ATOM 810 C CA . LEU A 1 100 ? -7.458 10.126 21.309 1.00 66.19 100 LEU A CA 1
ATOM 811 C C . LEU A 1 100 ? -8.010 10.200 22.735 1.00 66.19 100 LEU A C 1
ATOM 813 O O . LEU A 1 100 ? -7.252 10.268 23.698 1.00 66.19 100 LEU A O 1
ATOM 817 N N . GLU A 1 101 ? -9.334 10.211 22.863 1.00 69.50 101 GLU A N 1
ATOM 818 C CA . GLU A 1 101 ? -10.003 10.181 24.166 1.00 69.50 101 GLU A CA 1
ATOM 819 C C . GLU A 1 101 ? -9.727 8.837 24.860 1.00 69.50 101 GLU A C 1
ATOM 821 O O . GLU A 1 101 ? -9.847 7.775 24.241 1.00 69.50 101 GLU A O 1
ATOM 826 N N . GLU A 1 102 ? -9.354 8.876 26.140 1.00 66.62 102 GLU A N 1
ATOM 827 C CA . GLU A 1 102 ? -9.055 7.674 26.920 1.00 66.62 102 GLU A CA 1
ATOM 828 C C . GLU A 1 102 ? -10.280 6.743 26.963 1.00 66.62 102 GLU A C 1
ATOM 830 O O . GLU A 1 102 ? -11.391 7.158 27.285 1.00 66.62 102 GLU A O 1
ATOM 835 N N . GLY A 1 103 ? -10.092 5.479 26.566 1.00 68.50 103 GLY A N 1
ATOM 836 C CA . GLY A 1 103 ? -11.163 4.477 26.496 1.00 68.50 103 GLY A CA 1
ATOM 837 C C . GLY A 1 103 ? -12.016 4.497 25.219 1.00 68.50 103 GLY A C 1
ATOM 838 O O . GLY A 1 103 ? -12.835 3.596 25.028 1.00 68.50 103 GLY A O 1
ATOM 839 N N . LYS A 1 104 ? -11.817 5.454 24.303 1.00 67.06 104 LYS A N 1
ATOM 840 C CA . LYS A 1 104 ? -12.548 5.499 23.030 1.00 67.06 104 LYS A CA 1
ATOM 841 C C . LYS A 1 104 ? -11.861 4.642 21.970 1.00 67.06 104 LYS A C 1
ATOM 843 O O . LYS A 1 104 ? -10.755 4.940 21.520 1.00 67.06 104 LYS A O 1
ATOM 848 N N . VAL A 1 105 ? -12.542 3.589 21.521 1.00 67.31 105 VAL A N 1
ATOM 849 C CA . VAL A 1 105 ? -12.110 2.817 20.349 1.00 67.31 105 VAL A CA 1
ATOM 850 C C . VAL A 1 105 ? -12.333 3.677 19.107 1.00 67.31 105 VAL A C 1
ATOM 852 O O . VAL A 1 105 ? -13.469 4.009 18.778 1.00 67.31 105 VAL A O 1
ATOM 855 N N . VAL A 1 106 ? -11.250 4.063 18.429 1.00 66.62 106 VAL A N 1
ATOM 856 C CA . VAL A 1 106 ? -11.331 4.820 17.176 1.00 66.62 106 VAL A CA 1
ATOM 857 C C . VAL A 1 106 ? -10.935 3.921 16.016 1.00 66.62 106 VAL A C 1
ATOM 859 O O . VAL A 1 106 ? -9.798 3.462 15.920 1.00 66.62 1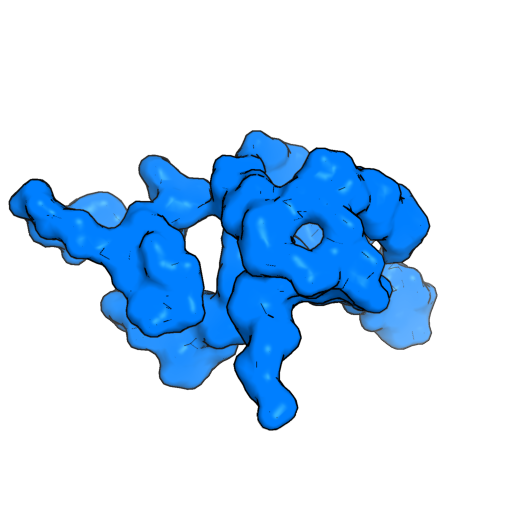06 VAL A O 1
ATOM 862 N N . GLU A 1 107 ? -11.886 3.687 15.121 1.00 69.38 107 GLU A N 1
ATOM 863 C CA . GLU A 1 107 ? -11.700 2.923 13.894 1.00 69.38 107 GLU A CA 1
ATOM 864 C C . GLU A 1 107 ? -11.807 3.822 12.659 1.00 69.38 107 GLU A C 1
ATOM 866 O O . GLU A 1 107 ? -12.504 4.839 12.639 1.00 69.38 107 GLU A O 1
ATOM 871 N N . CYS A 1 108 ? -11.087 3.462 11.601 1.00 66.62 108 CYS A N 1
ATOM 872 C CA . CYS A 1 108 ? -11.220 4.131 10.321 1.00 66.62 108 CYS A CA 1
ATOM 873 C C . CYS A 1 108 ? -12.595 3.822 9.718 1.00 66.62 108 CYS A C 1
ATOM 875 O O . CYS A 1 108 ? -12.844 2.693 9.312 1.00 66.62 108 CYS A O 1
ATOM 877 N N . VAL A 1 109 ? -13.437 4.836 9.523 1.00 66.25 109 VAL A N 1
ATOM 878 C CA . VAL A 1 109 ? -14.773 4.696 8.903 1.00 66.25 109 VAL A CA 1
ATOM 879 C C . VAL A 1 109 ? -14.768 4.123 7.475 1.00 66.25 109 VAL A C 1
ATOM 881 O O . VAL A 1 109 ? -15.818 3.799 6.929 1.00 66.25 109 VAL A O 1
ATOM 884 N N . HIS A 1 110 ? -13.598 4.021 6.836 1.00 64.56 110 HIS A N 1
ATOM 885 C CA . HIS A 1 110 ? -13.452 3.493 5.477 1.00 64.56 110 HIS A CA 1
ATOM 886 C C . HIS A 1 110 ? -12.927 2.061 5.406 1.00 64.56 110 HIS A C 1
ATOM 888 O O . HIS A 1 110 ? -13.204 1.380 4.422 1.00 64.56 110 HIS A O 1
ATOM 894 N N . CYS A 1 111 ? -12.137 1.619 6.384 1.00 59.38 111 CYS A N 1
ATOM 895 C CA . CYS A 1 111 ? -11.532 0.284 6.362 1.00 59.38 111 CYS A CA 1
ATOM 896 C C . CYS A 1 111 ? -11.606 -0.463 7.697 1.00 59.38 111 CYS A C 1
ATOM 898 O O . CYS A 1 111 ? -11.013 -1.526 7.809 1.00 59.38 111 CYS A O 1
ATOM 900 N N . GLY A 1 112 ? -12.271 0.087 8.714 1.00 63.00 112 GLY A N 1
ATOM 901 C CA . GLY A 1 112 ? -12.441 -0.529 10.034 1.00 63.00 112 GLY A CA 1
ATOM 902 C C . GLY A 1 112 ? -11.160 -0.651 10.868 1.00 63.00 112 GLY A C 1
ATOM 903 O O . GLY A 1 112 ? -11.202 -1.144 11.993 1.00 63.00 112 GLY A O 1
ATOM 904 N N . CYS A 1 113 ? -10.000 -0.214 10.362 1.00 65.38 113 CYS A N 1
ATOM 905 C CA . CYS A 1 113 ? -8.745 -0.400 11.087 1.00 65.38 113 CYS A CA 1
ATOM 906 C C . CYS A 1 113 ? -8.685 0.492 12.337 1.00 65.38 113 CYS A C 1
ATOM 908 O O . CYS A 1 113 ? -9.029 1.672 12.289 1.00 65.38 113 CYS A O 1
ATOM 910 N N . ARG A 1 114 ? -8.187 -0.047 13.455 1.00 65.69 114 ARG A N 1
ATOM 911 C CA . ARG A 1 114 ? -8.067 0.669 14.745 1.00 65.69 114 ARG A CA 1
ATOM 912 C C . ARG A 1 114 ? -6.733 1.408 14.916 1.00 65.69 114 ARG A C 1
ATOM 914 O O . ARG A 1 114 ? -6.342 1.754 16.023 1.00 65.69 114 ARG A O 1
ATOM 921 N N . GLY A 1 115 ? -6.017 1.621 13.810 1.00 59.78 115 GLY A N 1
ATOM 922 C CA . GLY A 1 115 ? -4.662 2.170 13.790 1.00 59.78 115 GLY A CA 1
ATOM 923 C C . GLY A 1 115 ? -3.601 1.107 13.508 1.00 59.78 115 GLY A C 1
ATOM 924 O O . GLY A 1 115 ? -3.212 0.343 14.382 1.00 59.78 115 GLY A O 1
ATOM 925 N N . CYS A 1 116 ? -3.061 1.111 12.284 1.00 52.72 116 CYS A N 1
ATOM 926 C CA . CYS A 1 116 ? -1.929 0.258 11.893 1.00 52.72 116 CYS A CA 1
ATOM 927 C C . CYS A 1 116 ? -0.629 0.628 12.638 1.00 52.72 116 CYS A C 1
ATOM 929 O O . CYS A 1 116 ? 0.325 -0.139 12.645 1.00 52.72 116 CYS A O 1
ATOM 931 N N . SER A 1 117 ? -0.595 1.790 13.296 1.00 43.53 117 SER A N 1
ATOM 932 C CA . SER A 1 117 ? 0.459 2.221 14.214 1.00 43.53 117 SER A CA 1
ATOM 933 C C . SER A 1 117 ? -0.108 2.182 15.626 1.00 43.53 117 SER A C 1
ATOM 935 O O . SER A 1 117 ? -0.572 3.201 16.127 1.00 43.53 117 SER A O 1
ATOM 937 N N . GLY A 1 118 ? -0.179 0.980 16.201 1.00 43.72 118 GLY A N 1
ATOM 938 C CA . GLY A 1 118 ? -0.475 0.799 17.626 1.00 43.72 118 GLY A CA 1
ATOM 939 C C . GLY A 1 118 ? 0.260 1.767 18.544 1.00 43.72 118 GLY A C 1
ATOM 940 O O . GLY A 1 118 ? 1.361 2.243 18.192 1.00 43.72 118 GLY A O 1
#

Radius of gyration: 14.62 Å; chains: 1; bounding box: 35×31×43 Å